Protein A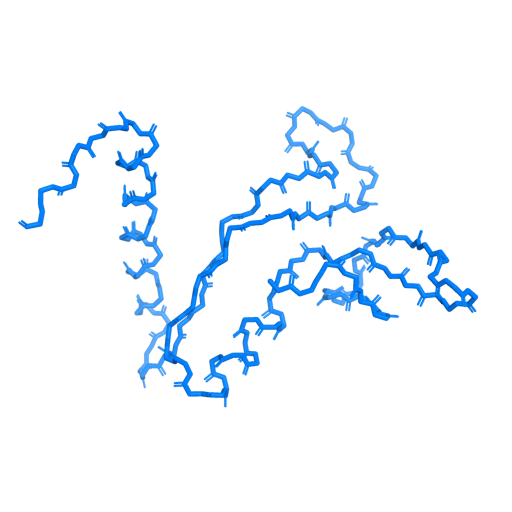F-A0A392S7W8-F1 (afdb_monomer_lite)

Radius of gyration: 16.37 Å; chains: 1; bounding box: 34×35×44 Å

pLDDT: mean 89.29, std 9.95, range [46.72, 97.56]

Structure (mmCIF, N/CA/C/O backbone):
data_AF-A0A392S7W8-F1
#
_entry.id   AF-A0A392S7W8-F1
#
loop_
_atom_site.group_PDB
_atom_site.id
_atom_site.type_symbol
_atom_site.label_atom_id
_atom_site.label_alt_id
_atom_site.label_comp_id
_atom_site.label_asym_id
_atom_site.label_entity_id
_atom_site.label_seq_id
_atom_site.pdbx_PDB_ins_code
_atom_site.Cartn_x
_atom_site.Cartn_y
_atom_site.Cartn_z
_atom_site.occupancy
_atom_site.B_iso_or_equiv
_atom_site.auth_seq_id
_atom_site.auth_comp_id
_atom_site.auth_asym_id
_atom_site.auth_atom_id
_atom_site.pdbx_PDB_model_num
ATOM 1 N N . THR A 1 1 ? -2.863 -4.227 -2.832 1.00 94.12 1 THR A N 1
ATOM 2 C CA . THR A 1 1 ? -2.243 -5.205 -1.903 1.00 94.12 1 THR A CA 1
ATOM 3 C C . THR A 1 1 ? -3.203 -5.527 -0.757 1.00 94.12 1 THR A C 1
ATOM 5 O O . THR A 1 1 ? -4.237 -4.863 -0.665 1.00 94.12 1 THR A O 1
ATOM 8 N N . PRO A 1 2 ? -2.955 -6.552 0.087 1.00 94.62 2 PRO A N 1
ATOM 9 C CA . PRO A 1 2 ? -3.828 -6.871 1.220 1.00 94.62 2 PRO A CA 1
ATOM 10 C C . PRO A 1 2 ? -3.945 -5.708 2.213 1.00 94.62 2 PRO A C 1
ATOM 12 O O . PRO A 1 2 ? -2.947 -5.092 2.580 1.00 94.62 2 PRO A O 1
ATOM 15 N N . LYS A 1 3 ? -5.171 -5.430 2.671 1.00 95.19 3 LYS A N 1
ATOM 16 C CA . LYS A 1 3 ? -5.464 -4.382 3.668 1.00 95.19 3 LYS A CA 1
ATOM 17 C C . LYS A 1 3 ? -5.618 -4.919 5.085 1.00 95.19 3 LYS A C 1
ATOM 19 O O . LYS A 1 3 ? -5.627 -4.136 6.024 1.00 95.19 3 LYS A O 1
ATOM 24 N N . LEU A 1 4 ? -5.696 -6.240 5.227 1.00 94.44 4 LEU A N 1
ATOM 25 C CA . LEU A 1 4 ? -5.675 -6.956 6.496 1.00 94.44 4 LEU A CA 1
ATOM 26 C C . LEU A 1 4 ? -4.309 -7.609 6.675 1.00 94.44 4 LEU A C 1
ATOM 28 O O . LEU A 1 4 ? -3.882 -8.394 5.830 1.00 94.44 4 LEU A O 1
ATOM 32 N N . ILE A 1 5 ? -3.639 -7.284 7.774 1.00 93.25 5 ILE A N 1
ATOM 33 C CA . ILE A 1 5 ? -2.297 -7.767 8.101 1.00 93.25 5 ILE A CA 1
ATOM 34 C C . ILE A 1 5 ? -2.229 -8.231 9.558 1.00 93.25 5 ILE A C 1
ATOM 36 O O . ILE A 1 5 ? -2.997 -7.785 10.405 1.00 93.25 5 ILE A O 1
ATOM 40 N N . ALA A 1 6 ? -1.314 -9.150 9.868 1.00 89.06 6 ALA A N 1
ATOM 41 C CA . ALA A 1 6 ? -1.183 -9.709 11.218 1.00 89.06 6 ALA A CA 1
ATOM 42 C C . ALA A 1 6 ? -0.499 -8.756 12.224 1.00 89.06 6 ALA A C 1
ATOM 44 O O . ALA A 1 6 ? -0.572 -8.977 13.430 1.00 89.06 6 ALA A O 1
ATOM 45 N N . GLY A 1 7 ? 0.172 -7.706 11.743 1.00 82.25 7 GLY A N 1
ATOM 46 C CA . GLY A 1 7 ? 0.937 -6.754 12.555 1.00 82.25 7 GLY A CA 1
ATOM 47 C C . GLY A 1 7 ? 0.857 -5.330 12.006 1.00 82.25 7 GLY A C 1
ATOM 48 O O . GLY A 1 7 ? 0.011 -5.046 11.169 1.00 82.25 7 GLY A O 1
ATOM 49 N N . SER A 1 8 ? 1.728 -4.431 12.469 1.00 76.31 8 SER A N 1
ATOM 50 C CA . SER A 1 8 ? 1.818 -3.070 11.913 1.00 76.31 8 SER A CA 1
ATOM 51 C C . SER A 1 8 ? 2.620 -3.059 10.612 1.00 76.31 8 SER A C 1
ATOM 53 O O . SER A 1 8 ? 3.656 -3.721 10.537 1.00 76.31 8 SER A O 1
ATOM 55 N N . SER A 1 9 ? 2.171 -2.299 9.608 1.00 72.38 9 SER A N 1
ATOM 56 C CA . SER A 1 9 ? 2.924 -2.069 8.365 1.00 72.38 9 SER A CA 1
ATOM 57 C C . SER A 1 9 ? 4.062 -1.065 8.552 1.00 72.38 9 SER A C 1
ATOM 59 O O 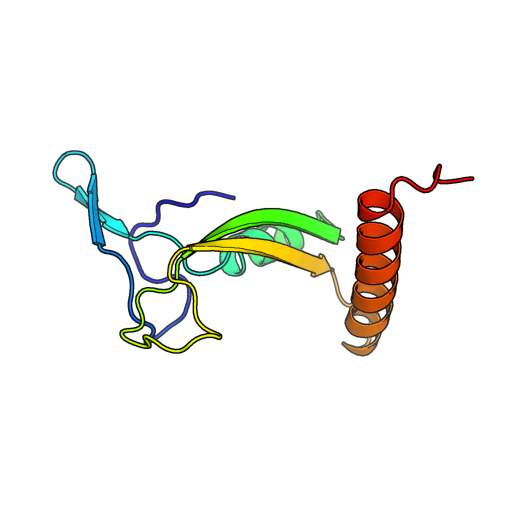. SER A 1 9 ? 5.093 -1.194 7.900 1.00 72.38 9 SER A O 1
ATOM 61 N N . GLU A 1 10 ? 3.895 -0.088 9.450 1.00 67.38 10 GLU A N 1
ATOM 62 C CA . GLU A 1 10 ? 4.902 0.924 9.779 1.00 67.38 10 GLU A CA 1
ATOM 63 C C . GLU A 1 10 ? 5.240 0.805 11.276 1.00 67.38 10 GLU A C 1
ATOM 65 O O . GLU A 1 10 ? 4.358 0.777 12.142 1.00 67.38 10 GLU A O 1
ATOM 70 N N . GLY A 1 11 ? 6.522 0.630 11.607 1.00 65.88 11 GLY A N 1
ATOM 71 C CA . GLY A 1 11 ? 6.961 0.412 12.988 1.00 65.88 11 GLY A CA 1
ATOM 72 C C . GLY A 1 11 ? 6.575 1.578 13.904 1.00 65.88 11 GLY A C 1
ATOM 73 O O . GLY A 1 11 ? 6.851 2.729 13.593 1.00 65.88 11 GLY A O 1
ATOM 74 N N . GLY A 1 12 ? 5.945 1.281 15.046 1.00 66.75 12 GLY A N 1
ATOM 75 C CA . GLY A 1 12 ? 5.610 2.278 16.073 1.00 66.75 12 GLY A CA 1
ATOM 76 C C . GLY A 1 12 ? 4.337 3.098 15.831 1.00 66.75 12 GLY A C 1
ATOM 77 O O . GLY A 1 12 ? 3.965 3.884 16.699 1.00 66.75 12 GLY A O 1
ATOM 78 N N . ALA A 1 13 ? 3.641 2.906 14.708 1.00 72.50 13 ALA A N 1
ATOM 79 C CA . ALA A 1 13 ? 2.431 3.657 14.392 1.00 72.50 13 ALA A CA 1
ATOM 80 C C . ALA A 1 13 ? 1.153 3.004 14.964 1.00 72.50 13 ALA A C 1
ATOM 82 O O . ALA A 1 13 ? 1.053 1.781 15.097 1.00 72.50 13 ALA A O 1
ATOM 83 N N . ALA A 1 14 ? 0.152 3.825 15.296 1.00 85.44 14 ALA A N 1
ATOM 84 C CA . ALA A 1 14 ? -1.146 3.355 15.779 1.00 85.44 14 ALA A CA 1
ATOM 85 C C . ALA A 1 14 ? -1.919 2.627 14.665 1.00 85.44 14 ALA A C 1
ATOM 87 O O . ALA A 1 14 ? -2.048 3.143 13.554 1.00 85.44 14 ALA A O 1
ATOM 88 N N . VAL A 1 15 ? -2.478 1.450 14.965 1.00 91.25 15 VAL A N 1
ATOM 89 C CA . VAL A 1 15 ? -3.213 0.608 14.004 1.00 91.25 15 VAL A CA 1
ATOM 90 C C . VAL A 1 15 ? -4.647 0.349 14.454 1.00 91.25 15 VAL A C 1
ATOM 92 O O . VAL A 1 15 ? -4.903 0.136 15.641 1.00 91.25 15 VAL A O 1
ATOM 95 N N . PHE A 1 16 ? -5.578 0.287 13.499 1.00 93.69 16 PHE A N 1
ATOM 96 C CA . PHE A 1 16 ? -6.912 -0.251 13.758 1.00 93.69 16 PHE A CA 1
ATOM 97 C C . PHE A 1 16 ? -6.811 -1.765 13.901 1.00 93.69 16 PHE A C 1
ATOM 99 O O . PHE A 1 16 ? -6.382 -2.442 12.968 1.00 93.69 16 PHE A O 1
ATOM 106 N N . ARG A 1 17 ? -7.194 -2.285 15.068 1.00 93.31 17 ARG A N 1
ATOM 107 C CA . ARG A 1 17 ? -7.197 -3.720 15.371 1.00 93.31 17 ARG A CA 1
ATOM 108 C C . ARG A 1 17 ? -8.599 -4.284 15.215 1.00 93.31 17 ARG A C 1
ATOM 110 O O . ARG A 1 17 ? -9.572 -3.631 15.581 1.00 93.31 17 ARG A O 1
ATOM 117 N N . LEU A 1 18 ? -8.682 -5.512 14.728 1.00 94.12 18 LEU A N 1
ATOM 118 C CA . LEU A 1 18 ? -9.924 -6.252 14.585 1.00 94.12 18 LEU A CA 1
ATOM 119 C C . LEU A 1 18 ? -9.707 -7.737 14.885 1.00 94.12 18 LEU A C 1
ATOM 121 O O . LEU A 1 18 ? -8.595 -8.255 14.760 1.00 94.12 18 LEU A O 1
ATOM 125 N N . ASP A 1 19 ? -10.782 -8.412 15.283 1.00 94.81 19 ASP A N 1
ATOM 126 C CA . ASP A 1 19 ? -10.820 -9.868 15.368 1.00 94.81 19 ASP A CA 1
ATOM 127 C C . ASP A 1 19 ? -11.187 -10.443 13.995 1.00 94.81 19 ASP A C 1
ATOM 129 O O . ASP A 1 19 ? -12.247 -10.151 13.441 1.00 94.81 19 ASP A O 1
ATOM 133 N N . TYR A 1 20 ? -10.287 -11.244 13.435 1.00 94.19 20 TYR A N 1
ATOM 134 C CA . TYR A 1 20 ? -10.455 -11.942 12.174 1.00 94.19 20 TYR A CA 1
ATOM 135 C C . TYR A 1 20 ? -10.561 -13.448 12.431 1.00 94.19 20 TYR A C 1
ATOM 137 O O . TYR A 1 20 ? -9.572 -14.184 12.387 1.00 94.19 20 TYR A O 1
ATOM 145 N N . ASN A 1 21 ? -11.784 -13.913 12.699 1.00 94.38 21 ASN A N 1
ATOM 146 C CA . ASN A 1 21 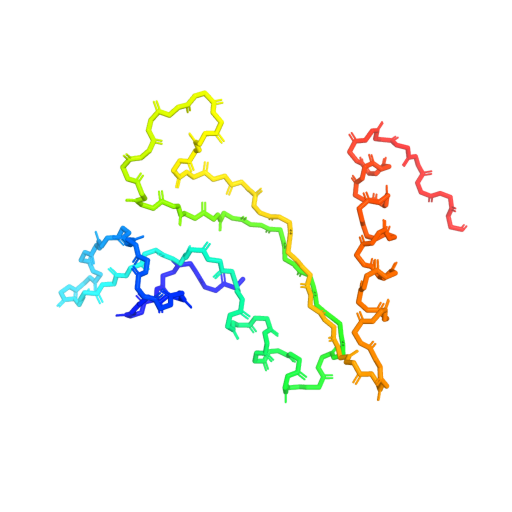? -12.113 -15.318 12.972 1.00 94.38 21 ASN A CA 1
ATOM 147 C C . ASN A 1 21 ? -11.327 -15.917 14.156 1.00 94.38 21 ASN A C 1
ATOM 149 O O . ASN A 1 21 ? -10.753 -17.004 14.051 1.00 94.38 21 ASN A O 1
ATOM 153 N N . GLY A 1 22 ? -11.276 -15.200 15.280 1.00 93.75 22 GLY A N 1
ATOM 154 C CA . GLY A 1 22 ? -10.538 -15.591 16.481 1.00 93.75 22 GLY A CA 1
ATOM 155 C C . GLY A 1 22 ? -9.036 -15.313 16.398 1.00 93.75 22 GLY A C 1
ATOM 156 O O . GLY A 1 22 ? -8.283 -15.760 17.265 1.00 93.75 22 GLY A O 1
ATOM 157 N N . LYS A 1 23 ? -8.573 -14.609 15.356 1.00 94.38 23 LYS A N 1
ATOM 158 C CA . LYS A 1 23 ? -7.172 -14.213 15.178 1.00 94.38 23 LYS A CA 1
ATOM 159 C C . LYS A 1 23 ? -7.061 -12.691 15.143 1.00 94.38 23 LYS A C 1
ATOM 161 O O . LYS A 1 23 ? -7.791 -12.054 14.388 1.00 94.38 23 LYS A O 1
ATOM 166 N N . PRO A 1 24 ? -6.123 -12.090 15.889 1.00 93.38 24 PRO A N 1
ATOM 167 C CA . PRO A 1 24 ? -5.909 -10.655 15.815 1.00 93.38 24 PRO A CA 1
ATOM 168 C C . PRO A 1 24 ? -5.398 -10.264 14.424 1.00 93.38 24 PRO A C 1
ATOM 170 O O . PRO A 1 24 ? -4.460 -10.868 13.900 1.00 93.38 24 PRO A O 1
ATOM 173 N N . ALA A 1 25 ? -5.998 -9.228 13.852 1.00 94.44 25 ALA A N 1
ATOM 174 C CA . ALA A 1 25 ? -5.560 -8.593 12.620 1.00 94.44 25 ALA A CA 1
ATOM 175 C C . ALA A 1 25 ? -5.576 -7.070 12.775 1.00 94.44 25 ALA A C 1
ATOM 177 O O . ALA A 1 25 ? -6.166 -6.518 13.708 1.00 94.44 25 ALA A O 1
ATOM 178 N N . CYS A 1 26 ? -4.903 -6.393 11.853 1.00 94.69 26 CYS A N 1
ATOM 179 C CA . CYS A 1 26 ? -4.819 -4.946 11.778 1.00 94.69 26 CYS A CA 1
ATOM 180 C C . CYS A 1 26 ? -5.124 -4.471 10.355 1.00 94.69 26 CYS A C 1
ATOM 182 O O . CYS A 1 26 ? -4.826 -5.179 9.387 1.00 94.69 26 CYS A O 1
ATOM 184 N N . LEU A 1 27 ? -5.673 -3.263 10.225 1.00 94.94 27 LEU A N 1
ATOM 185 C CA . LEU A 1 27 ? -5.736 -2.580 8.933 1.00 94.94 27 LEU A CA 1
ATOM 186 C C . LEU A 1 27 ? -4.363 -1.998 8.571 1.00 94.94 27 LEU A C 1
ATOM 188 O O . LEU A 1 27 ? -3.698 -1.392 9.413 1.00 94.94 27 LEU A O 1
ATOM 192 N N . ALA A 1 28 ? -3.944 -2.187 7.320 1.00 93.88 28 ALA A N 1
ATOM 193 C CA . ALA A 1 28 ? -2.661 -1.705 6.813 1.00 93.88 28 ALA A CA 1
ATOM 194 C C . ALA A 1 28 ? -2.645 -0.173 6.663 1.00 93.88 28 ALA A C 1
ATOM 196 O O . ALA A 1 28 ? -3.551 0.412 6.071 1.00 93.88 28 ALA A O 1
ATOM 197 N N . GLN A 1 29 ? -1.584 0.472 7.151 1.00 92.50 29 GLN A N 1
ATOM 198 C CA . GLN A 1 29 ? -1.435 1.936 7.109 1.00 92.50 29 GLN A CA 1
ATOM 199 C C . GLN A 1 29 ? -0.864 2.453 5.795 1.00 92.50 29 GLN A C 1
ATOM 201 O O . GLN A 1 29 ? -0.931 3.644 5.514 1.00 92.50 29 GLN A O 1
ATOM 206 N N . SER A 1 30 ? -0.265 1.568 5.011 1.00 91.62 30 SER A N 1
ATOM 207 C CA . SER A 1 30 ? 0.200 1.826 3.6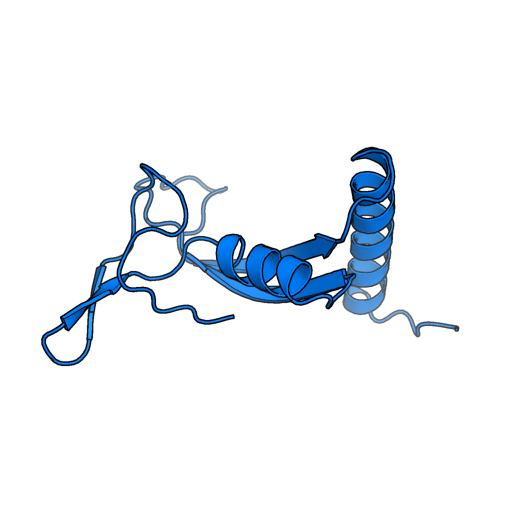57 1.00 91.62 30 SER A CA 1
ATOM 208 C C . SER A 1 30 ? 0.473 0.485 2.971 1.00 91.62 30 SER A C 1
ATOM 210 O O . SER A 1 30 ? 0.654 -0.541 3.641 1.00 91.62 30 SER A O 1
ATOM 212 N N . PRO A 1 31 ? 0.507 0.450 1.631 1.00 94.31 31 PRO A N 1
ATOM 213 C CA . PRO A 1 31 ? 0.877 -0.751 0.891 1.00 94.31 31 PRO A CA 1
ATOM 214 C C . PRO A 1 31 ? 2.400 -0.988 0.835 1.00 94.31 31 PRO A C 1
ATOM 216 O O . PRO A 1 31 ? 2.839 -1.894 0.125 1.00 94.31 31 PRO A O 1
ATOM 219 N N . GLN A 1 32 ? 3.209 -0.204 1.565 1.00 92.62 32 GLN A N 1
ATOM 220 C CA . GLN A 1 32 ? 4.659 -0.082 1.372 1.00 92.62 32 GLN A CA 1
ATOM 221 C C . GLN A 1 32 ? 5.395 -1.424 1.320 1.00 92.62 32 GLN A C 1
ATOM 223 O O . GLN A 1 32 ? 6.059 -1.724 0.330 1.00 92.62 32 GLN A O 1
ATOM 228 N N . LEU A 1 33 ? 5.226 -2.264 2.346 1.00 92.69 33 LEU A N 1
ATOM 229 C CA . LEU A 1 33 ? 5.929 -3.546 2.433 1.00 92.69 33 LEU A CA 1
ATOM 230 C C . LEU A 1 33 ? 5.620 -4.456 1.234 1.00 92.69 33 LEU A C 1
ATOM 232 O O . LEU A 1 33 ? 6.521 -5.047 0.648 1.00 92.69 33 LEU A O 1
ATOM 236 N N . HIS A 1 34 ? 4.352 -4.546 0.834 1.00 94.94 34 HIS A N 1
ATOM 237 C CA . HIS A 1 34 ? 3.944 -5.408 -0.273 1.00 94.94 34 HIS A CA 1
ATOM 238 C C . HIS A 1 34 ? 4.419 -4.876 -1.633 1.00 94.94 34 HIS A C 1
ATOM 240 O O . HIS A 1 34 ? 4.780 -5.670 -2.504 1.00 94.94 34 HIS A O 1
ATOM 246 N N . LYS A 1 35 ? 4.456 -3.550 -1.824 1.00 95.19 35 LYS A N 1
ATOM 247 C CA . LYS A 1 35 ? 5.051 -2.950 -3.028 1.00 95.19 35 LYS A CA 1
ATOM 248 C C . LYS A 1 35 ? 6.544 -3.260 -3.109 1.00 95.19 35 LYS A C 1
ATOM 250 O O . LYS A 1 35 ? 7.002 -3.729 -4.144 1.00 95.19 35 LYS A O 1
ATOM 255 N N . GLN A 1 36 ? 7.280 -3.091 -2.010 1.00 94.88 36 GLN A N 1
ATOM 256 C CA . GLN A 1 36 ? 8.709 -3.412 -1.954 1.00 94.88 36 GLN A CA 1
ATOM 257 C C . GLN A 1 36 ? 8.975 -4.895 -2.220 1.00 94.88 36 GLN A C 1
ATOM 259 O O . GLN A 1 36 ? 9.847 -5.224 -3.017 1.00 94.88 36 GLN A O 1
ATOM 264 N N . MET A 1 37 ? 8.164 -5.793 -1.651 1.00 95.94 37 MET A N 1
ATOM 265 C CA . MET A 1 37 ? 8.217 -7.223 -1.977 1.00 95.94 37 MET A CA 1
ATOM 266 C C . MET A 1 37 ? 7.970 -7.495 -3.467 1.00 95.94 37 MET A C 1
ATOM 268 O O . MET A 1 37 ? 8.585 -8.398 -4.023 1.00 95.94 37 MET A O 1
ATOM 272 N N . SER A 1 38 ? 7.098 -6.719 -4.118 1.00 97.00 38 SER A N 1
ATOM 273 C CA . SER A 1 38 ? 6.839 -6.843 -5.559 1.00 97.00 38 SER A CA 1
ATOM 274 C C . SER A 1 38 ? 8.046 -6.393 -6.387 1.00 97.00 38 SER A C 1
ATOM 276 O O . SER A 1 38 ? 8.405 -7.059 -7.353 1.00 97.00 38 SER A O 1
ATOM 278 N N . ILE A 1 39 ? 8.726 -5.313 -5.984 1.00 96.88 39 ILE A N 1
ATOM 279 C CA . ILE A 1 39 ? 9.990 -4.896 -6.610 1.00 96.88 39 ILE A CA 1
ATOM 280 C C . ILE A 1 39 ? 11.069 -5.969 -6.435 1.00 96.88 39 ILE A C 1
ATOM 282 O O . ILE A 1 39 ? 11.729 -6.316 -7.407 1.00 96.88 39 ILE A O 1
ATOM 286 N N . CYS A 1 40 ? 11.195 -6.560 -5.241 1.00 96.50 40 CYS A N 1
ATOM 287 C CA . CYS A 1 40 ? 12.103 -7.687 -4.996 1.00 96.50 40 CYS A CA 1
ATOM 288 C C . CYS A 1 40 ? 11.741 -8.962 -5.776 1.00 96.50 40 CYS A C 1
ATOM 290 O O . CYS A 1 40 ? 12.563 -9.869 -5.856 1.00 96.50 40 CYS A O 1
ATOM 292 N N . ALA A 1 41 ? 10.524 -9.051 -6.313 1.00 97.56 41 ALA A N 1
ATOM 293 C CA . ALA A 1 41 ? 10.066 -10.135 -7.177 1.00 97.56 41 ALA A CA 1
ATOM 294 C C . ALA A 1 41 ? 10.207 -9.790 -8.675 1.00 97.56 41 ALA A C 1
ATOM 296 O O . ALA A 1 41 ? 9.499 -10.363 -9.501 1.00 97.56 41 ALA A O 1
ATOM 297 N N . ASP A 1 42 ? 11.085 -8.841 -9.015 1.00 96.75 42 ASP A N 1
ATOM 298 C CA . ASP A 1 42 ? 11.436 -8.422 -10.378 1.00 96.75 42 ASP A CA 1
ATOM 299 C C . ASP A 1 42 ? 10.304 -7.741 -11.172 1.00 96.75 42 ASP A C 1
ATOM 301 O O . ASP A 1 42 ? 10.330 -7.689 -12.402 1.00 96.75 42 ASP A O 1
ATOM 305 N N . PHE A 1 43 ? 9.312 -7.145 -10.496 1.00 95.88 43 PHE A N 1
ATOM 306 C CA . PHE A 1 43 ? 8.233 -6.409 -11.181 1.00 95.88 43 PHE A CA 1
ATOM 307 C C . PHE A 1 43 ? 8.718 -5.083 -11.800 1.00 95.88 43 PHE A C 1
ATOM 309 O O . PHE A 1 43 ? 8.029 -4.505 -12.641 1.00 95.88 43 PHE A O 1
ATOM 316 N N . GLY A 1 44 ? 9.888 -4.576 -11.393 1.00 95.69 44 GLY A N 1
ATOM 317 C CA . GLY A 1 44 ? 10.537 -3.372 -11.926 1.00 95.69 44 GLY A CA 1
ATOM 318 C C . GLY A 1 44 ? 9.861 -2.047 -11.544 1.00 95.69 44 GLY A C 1
ATOM 319 O O . GLY A 1 44 ? 10.522 -1.140 -11.045 1.00 95.69 44 GLY A O 1
ATOM 320 N N . ARG A 1 45 ? 8.548 -1.900 -11.761 1.00 94.62 45 ARG A N 1
ATOM 321 C CA . ARG A 1 45 ? 7.740 -0.727 -11.377 1.00 94.62 45 ARG A CA 1
ATOM 322 C C . ARG A 1 45 ? 6.329 -1.157 -10.999 1.00 94.62 45 ARG A C 1
ATOM 324 O O . ARG A 1 45 ? 5.688 -1.876 -11.760 1.00 94.62 45 ARG A O 1
ATOM 331 N N . VAL A 1 46 ? 5.823 -0.671 -9.870 1.00 95.56 46 VAL A N 1
ATOM 332 C CA . VAL A 1 46 ? 4.460 -0.954 -9.403 1.00 95.56 46 VAL A CA 1
ATOM 333 C C . VAL A 1 46 ? 3.789 0.314 -8.889 1.00 95.56 46 VAL A C 1
ATOM 335 O O . VAL A 1 46 ? 4.437 1.187 -8.318 1.00 95.56 46 VAL A O 1
ATOM 338 N N . PHE A 1 47 ? 2.475 0.405 -9.067 1.00 94.62 47 PHE A N 1
ATOM 339 C CA . PHE A 1 47 ? 1.652 1.425 -8.427 1.00 94.62 47 PHE A CA 1
ATOM 340 C C . PHE A 1 47 ? 0.406 0.783 -7.817 1.00 94.62 47 PHE A C 1
ATOM 342 O O . PHE A 1 47 ? -0.019 -0.299 -8.227 1.00 94.62 47 PHE A O 1
ATOM 349 N N . GLU A 1 48 ? -0.178 1.444 -6.826 1.00 94.81 48 GLU A N 1
ATOM 350 C CA . GLU A 1 48 ? -1.421 1.036 -6.192 1.00 94.81 48 GLU A CA 1
ATOM 351 C C . GLU A 1 48 ? -2.322 2.247 -5.959 1.00 94.81 48 GLU A C 1
ATOM 353 O O . GLU A 1 48 ? -1.885 3.276 -5.449 1.00 94.81 48 GLU A O 1
ATOM 358 N N . ILE A 1 49 ? -3.601 2.079 -6.297 1.00 94.25 49 ILE A N 1
ATOM 359 C CA . ILE A 1 49 ? -4.690 2.961 -5.879 1.00 94.25 49 ILE A CA 1
ATOM 360 C C . ILE A 1 49 ? -5.571 2.148 -4.942 1.00 94.25 49 ILE A C 1
ATOM 362 O O . ILE A 1 49 ? -6.091 1.100 -5.333 1.00 94.25 49 ILE A O 1
ATOM 366 N N . GLY A 1 50 ? -5.731 2.587 -3.699 1.00 95.06 50 GLY A N 1
ATOM 367 C CA . GLY A 1 50 ? -6.554 1.843 -2.753 1.00 95.06 50 GLY A CA 1
ATOM 368 C C . GLY A 1 50 ? -6.672 2.489 -1.381 1.00 95.06 50 GLY A C 1
ATOM 369 O O . GLY A 1 50 ? -6.032 3.504 -1.114 1.00 95.06 50 GLY A O 1
ATOM 370 N N . PRO A 1 51 ? -7.480 1.898 -0.487 1.00 96.06 51 PRO A N 1
ATOM 371 C CA . PRO A 1 51 ? -7.704 2.458 0.835 1.00 96.06 51 PRO A CA 1
ATOM 372 C C . PRO A 1 51 ? -6.439 2.386 1.696 1.00 96.06 51 PRO A C 1
ATOM 374 O O . PRO A 1 51 ? -5.662 1.420 1.630 1.00 96.06 51 PRO A O 1
ATOM 377 N N . VAL A 1 52 ? -6.271 3.428 2.503 1.00 95.12 52 VAL A N 1
ATOM 378 C CA . VAL A 1 52 ? -5.203 3.637 3.476 1.00 95.12 52 VAL A CA 1
ATOM 379 C C . VAL A 1 52 ? -5.831 4.053 4.802 1.00 95.12 52 VAL A C 1
ATOM 381 O O . VAL A 1 52 ? -6.731 4.891 4.820 1.00 95.12 52 VAL A O 1
ATOM 384 N N . PHE A 1 53 ? -5.340 3.484 5.907 1.00 94.50 53 PHE A N 1
ATOM 385 C CA . PHE A 1 53 ? -5.923 3.679 7.232 1.00 94.50 53 PHE A CA 1
ATOM 386 C C . PHE A 1 53 ? -4.918 4.277 8.223 1.00 94.50 53 PHE A C 1
ATOM 388 O O . PHE A 1 53 ? -3.850 3.715 8.457 1.00 94.50 53 PHE A O 1
ATOM 395 N N . ARG A 1 54 ? -5.266 5.392 8.867 1.00 92.50 54 ARG A N 1
ATOM 396 C CA . ARG A 1 54 ? -4.451 6.035 9.911 1.00 92.50 54 ARG A CA 1
ATOM 397 C C . ARG A 1 54 ? -5.231 6.025 11.221 1.00 92.50 54 ARG A C 1
ATOM 399 O O . ARG A 1 54 ? -6.251 6.690 11.336 1.00 92.50 54 ARG A O 1
ATOM 406 N N . ALA A 1 55 ? -4.759 5.267 12.212 1.00 91.00 55 ALA A N 1
ATOM 407 C CA . ALA A 1 55 ? -5.431 5.155 13.514 1.00 91.00 55 ALA A CA 1
ATOM 408 C C . ALA A 1 55 ? -4.926 6.174 14.552 1.00 91.00 55 ALA A C 1
ATOM 410 O O . ALA A 1 55 ? -5.115 6.000 15.755 1.00 91.00 55 ALA A O 1
ATOM 411 N N . GLU A 1 56 ? -4.238 7.219 14.098 1.00 86.50 56 GLU A N 1
ATOM 412 C CA . GLU A 1 56 ? -3.777 8.306 14.953 1.00 86.50 56 GLU A CA 1
ATOM 413 C C . GLU A 1 56 ? -4.973 9.100 15.486 1.00 86.50 56 GLU A C 1
ATOM 415 O O . GLU A 1 56 ? -5.895 9.435 14.744 1.00 86.50 56 GLU A O 1
ATOM 420 N N . ASN A 1 57 ? -4.947 9.450 16.773 1.00 83.00 57 ASN A N 1
ATOM 421 C CA . ASN A 1 57 ? -5.982 10.286 17.380 1.00 83.00 57 ASN A CA 1
ATOM 422 C C . ASN A 1 57 ? -5.735 11.775 17.066 1.00 83.00 57 ASN A C 1
ATOM 424 O O . ASN A 1 57 ? -5.475 12.580 17.959 1.00 83.00 57 ASN A O 1
ATOM 428 N N . SER A 1 58 ? -5.749 12.118 15.777 1.00 83.19 58 SER A N 1
ATOM 429 C CA . SER A 1 58 ? -5.512 13.467 15.260 1.00 83.19 58 SER A CA 1
ATOM 430 C C . SER A 1 58 ? -6.756 13.956 14.522 1.00 83.19 58 SER A C 1
ATOM 432 O O . SER A 1 58 ? -6.980 13.636 13.360 1.00 83.19 58 SER A O 1
ATOM 434 N N . LEU A 1 59 ? -7.596 14.728 15.215 1.00 79.62 59 LEU A N 1
ATOM 435 C CA . LEU A 1 59 ? -8.887 15.212 14.709 1.00 79.62 59 LEU A CA 1
ATOM 436 C C . LEU A 1 59 ? -8.783 16.670 14.249 1.00 79.62 59 LEU A C 1
ATOM 438 O O . LEU A 1 59 ? -9.405 17.568 14.814 1.00 79.62 59 LEU A O 1
ATOM 442 N N . THR A 1 60 ? -7.957 16.922 13.234 1.00 90.12 60 THR A N 1
ATOM 443 C CA . THR A 1 60 ? -7.880 18.246 12.596 1.00 90.12 60 THR A CA 1
ATOM 444 C C . THR A 1 60 ? -8.527 18.214 11.214 1.00 90.12 60 THR A C 1
ATOM 446 O O . THR A 1 60 ? -8.723 17.153 10.632 1.00 90.12 60 THR A O 1
ATOM 449 N N . HIS A 1 61 ? -8.792 19.387 10.634 1.00 90.38 61 HIS A N 1
ATOM 450 C CA . HIS A 1 61 ? -9.344 19.521 9.278 1.00 90.38 61 HIS A CA 1
ATOM 451 C C . HIS A 1 61 ? -8.467 18.923 8.156 1.00 90.38 61 HIS A C 1
ATOM 453 O O . HIS A 1 61 ? -8.879 18.943 7.001 1.00 90.38 61 HIS A O 1
ATOM 459 N N . ARG A 1 62 ? -7.250 18.450 8.464 1.00 91.12 62 ARG A N 1
ATOM 460 C CA . ARG A 1 62 ? -6.296 17.887 7.491 1.00 91.12 62 ARG A CA 1
ATOM 461 C C . ARG A 1 62 ? -6.070 16.384 7.639 1.00 91.12 62 ARG A C 1
ATOM 463 O O . ARG A 1 62 ? -5.314 15.831 6.850 1.00 91.12 62 ARG A O 1
ATOM 470 N N . HIS A 1 63 ? -6.662 15.737 8.639 1.00 92.25 63 HIS A N 1
ATOM 471 C CA . HIS A 1 63 ? -6.393 14.331 8.930 1.00 92.25 63 HIS A CA 1
ATOM 472 C C . HIS A 1 63 ? -7.658 13.500 8.751 1.00 92.25 63 HIS A C 1
ATOM 474 O O . HIS A 1 63 ? -8.704 13.800 9.323 1.00 92.25 63 HIS A O 1
ATOM 480 N N . LEU A 1 64 ? -7.533 12.445 7.953 1.00 92.06 64 LEU A N 1
ATOM 481 C CA . LEU A 1 64 ? -8.569 11.448 7.737 1.00 92.06 64 LEU A CA 1
ATOM 482 C C . LEU A 1 64 ? -8.073 10.105 8.267 1.00 92.06 64 LEU A C 1
ATOM 484 O O . LEU A 1 64 ? -6.920 9.732 8.046 1.00 92.06 64 LEU A O 1
ATOM 488 N N . CYS A 1 65 ? -8.959 9.369 8.935 1.00 92.94 65 CYS A N 1
ATOM 489 C CA . CYS A 1 65 ? -8.668 8.014 9.402 1.00 92.94 65 CYS A CA 1
ATOM 490 C C . CYS A 1 65 ? -8.679 6.983 8.265 1.00 92.94 65 CYS A C 1
ATOM 492 O O . CYS A 1 65 ? -8.042 5.939 8.379 1.00 92.94 65 CYS A O 1
ATOM 494 N N . GLU A 1 66 ? -9.392 7.281 7.179 1.00 94.81 66 GLU A N 1
ATOM 495 C CA . GLU A 1 66 ? -9.457 6.485 5.957 1.00 94.81 66 GLU A CA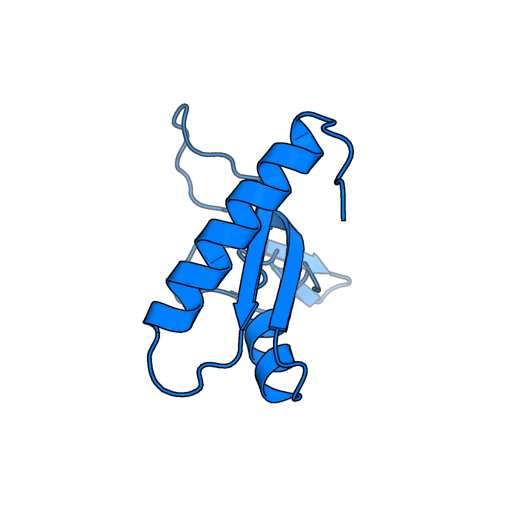 1
ATOM 496 C C . GLU A 1 66 ? -9.437 7.422 4.749 1.00 94.81 66 GLU A C 1
ATOM 498 O O . GLU A 1 66 ? -10.152 8.425 4.717 1.00 94.81 66 GLU A O 1
ATOM 503 N N . PHE A 1 67 ? -8.610 7.101 3.759 1.00 94.50 67 PHE A N 1
ATOM 504 C CA . PHE A 1 67 ? -8.545 7.825 2.495 1.00 94.50 67 PHE A CA 1
ATOM 505 C C . PHE A 1 67 ? -8.043 6.913 1.373 1.00 94.50 67 PHE A C 1
ATOM 507 O O . PHE A 1 67 ? -7.528 5.823 1.618 1.00 94.50 67 PHE A O 1
ATOM 514 N N . THR A 1 68 ? -8.194 7.362 0.126 1.00 94.56 68 THR A N 1
ATOM 515 C CA . THR A 1 68 ? -7.609 6.671 -1.030 1.00 94.56 68 THR A CA 1
ATOM 516 C C . THR A 1 68 ? -6.167 7.129 -1.206 1.00 94.56 68 THR A C 1
ATOM 518 O O . THR A 1 68 ? -5.918 8.306 -1.460 1.00 94.56 68 THR A O 1
ATOM 521 N N . GLY A 1 69 ? -5.226 6.205 -1.040 1.00 93.50 69 GLY A N 1
ATOM 522 C CA . GLY A 1 69 ? -3.812 6.419 -1.316 1.00 93.50 69 GLY A CA 1
ATOM 523 C C . GLY A 1 69 ? -3.494 6.168 -2.785 1.00 93.50 69 GLY A C 1
ATOM 524 O O . GLY A 1 69 ? -4.024 5.232 -3.391 1.00 93.50 69 GLY A O 1
ATOM 525 N N . LEU A 1 70 ? -2.621 7.012 -3.327 1.00 93.12 70 LEU A N 1
ATOM 526 C CA . LEU A 1 70 ? -1.953 6.811 -4.602 1.00 93.12 70 LEU A CA 1
ATOM 527 C C . LEU A 1 70 ? -0.474 6.561 -4.302 1.00 93.12 70 LEU A C 1
ATOM 529 O O . LEU A 1 70 ? 0.242 7.458 -3.863 1.00 93.12 70 LEU A O 1
ATOM 533 N N . ASP A 1 71 ? -0.043 5.327 -4.507 1.00 94.19 71 ASP A N 1
ATOM 534 C CA . ASP A 1 71 ? 1.250 4.826 -4.068 1.00 94.19 71 ASP A CA 1
ATOM 535 C C . ASP A 1 71 ? 2.036 4.282 -5.258 1.00 94.19 71 ASP A C 1
ATOM 537 O O . ASP A 1 71 ? 1.497 3.540 -6.073 1.00 94.19 71 ASP A O 1
ATOM 541 N N . VAL A 1 72 ? 3.330 4.579 -5.330 1.00 94.31 72 VAL A N 1
ATOM 542 C CA . VAL A 1 72 ? 4.231 4.079 -6.378 1.00 94.31 72 VAL A CA 1
ATOM 543 C C . VAL A 1 72 ? 5.493 3.497 -5.750 1.00 94.31 72 VAL A C 1
ATOM 545 O O . VAL A 1 72 ? 5.847 3.845 -4.626 1.00 94.31 72 VAL A O 1
ATOM 548 N N . GLU A 1 73 ? 6.110 2.534 -6.426 1.00 95.38 73 GLU A N 1
ATOM 549 C CA . GLU A 1 73 ? 7.418 1.978 -6.091 1.00 95.38 73 GLU A CA 1
ATOM 550 C C . GLU A 1 73 ? 8.122 1.577 -7.395 1.00 95.38 73 GLU A C 1
ATOM 552 O O . GLU A 1 73 ? 7.489 1.094 -8.339 1.00 95.38 73 GLU A O 1
ATOM 557 N N . MET A 1 74 ? 9.439 1.756 -7.464 1.00 95.94 74 MET A N 1
ATOM 558 C CA . MET A 1 74 ? 10.230 1.341 -8.618 1.00 95.94 74 MET A CA 1
ATOM 559 C C . MET A 1 74 ? 11.617 0.861 -8.215 1.00 95.94 74 MET A C 1
ATOM 561 O O . MET A 1 74 ? 12.192 1.318 -7.231 1.00 95.94 74 MET A O 1
ATOM 565 N N . GLU A 1 75 ? 12.164 -0.035 -9.027 1.00 95.50 75 GLU A N 1
ATOM 566 C CA . GLU A 1 75 ? 13.569 -0.408 -8.990 1.00 95.50 75 GLU A CA 1
ATOM 567 C C . GLU A 1 75 ? 14.452 0.824 -9.249 1.00 95.50 75 GLU A C 1
ATOM 569 O O . GLU A 1 75 ? 14.221 1.594 -10.186 1.00 95.50 75 GLU A O 1
ATOM 574 N N . ILE A 1 76 ? 15.481 0.992 -8.418 1.00 94.75 76 ILE A N 1
ATOM 575 C CA . ILE A 1 76 ? 16.484 2.052 -8.552 1.00 94.75 76 ILE A CA 1
ATOM 576 C C . ILE A 1 76 ? 17.723 1.452 -9.202 1.00 94.75 76 ILE A C 1
ATOM 578 O O . ILE A 1 76 ? 18.269 0.476 -8.690 1.00 94.75 76 ILE A O 1
ATOM 582 N N . LYS A 1 77 ? 18.209 2.062 -10.289 1.00 93.69 77 LYS A N 1
ATOM 583 C CA . LYS A 1 77 ? 19.430 1.588 -10.953 1.00 93.69 77 LYS A CA 1
ATOM 584 C C . LYS A 1 77 ? 20.688 2.204 -10.359 1.00 93.69 77 LYS A C 1
ATOM 586 O O . LYS A 1 77 ? 21.641 1.488 -10.076 1.00 93.69 77 LYS A O 1
ATOM 591 N N . ASN A 1 78 ? 20.702 3.525 -10.187 1.00 95.25 78 ASN A N 1
ATOM 592 C CA . ASN A 1 78 ? 21.891 4.258 -9.752 1.00 95.25 78 ASN A CA 1
ATOM 593 C C . ASN A 1 78 ? 21.602 5.214 -8.595 1.00 95.25 78 ASN A C 1
ATOM 595 O O . ASN A 1 78 ? 22.406 5.310 -7.671 1.00 95.25 78 ASN A O 1
ATOM 599 N N . HIS A 1 79 ? 20.491 5.956 -8.647 1.00 96.44 79 HIS A N 1
ATOM 600 C CA . HIS A 1 79 ? 20.201 6.985 -7.649 1.00 96.44 79 HIS A CA 1
ATOM 601 C C . HIS A 1 79 ? 18.702 7.192 -7.425 1.00 96.44 79 HIS A C 1
ATOM 603 O O . HIS A 1 79 ? 17.908 7.161 -8.360 1.00 96.44 79 HIS A O 1
ATOM 609 N N . TYR A 1 80 ? 18.307 7.535 -6.195 1.00 93.88 80 TYR A N 1
ATOM 610 C CA . TYR A 1 80 ? 16.901 7.761 -5.824 1.00 93.88 80 TYR A CA 1
ATOM 611 C C . TYR A 1 80 ? 16.224 8.928 -6.575 1.00 93.88 80 TYR A C 1
ATOM 613 O O . TYR A 1 80 ? 15.001 9.034 -6.581 1.00 93.88 80 TYR A O 1
ATOM 621 N N . PHE A 1 81 ? 16.995 9.785 -7.262 1.00 95.00 81 PHE A N 1
ATOM 622 C CA . PHE A 1 81 ? 16.442 10.844 -8.123 1.00 95.00 81 PHE A CA 1
ATOM 623 C C . PHE A 1 81 ? 15.634 10.271 -9.292 1.00 95.00 81 PHE A C 1
ATOM 625 O O . PHE A 1 81 ? 14.736 10.939 -9.800 1.00 95.00 81 PHE A O 1
ATOM 632 N N . GLU A 1 82 ? 15.921 9.030 -9.691 1.00 93.69 82 GLU A N 1
ATOM 633 C CA . GLU A 1 82 ? 15.130 8.294 -10.676 1.00 93.69 82 GLU A CA 1
ATOM 634 C C . GLU A 1 82 ? 13.670 8.147 -10.220 1.00 93.69 82 GLU A C 1
ATOM 636 O O . GLU A 1 82 ? 12.759 8.356 -11.022 1.00 93.69 82 GLU A O 1
ATOM 641 N N . VAL A 1 83 ? 13.454 7.889 -8.924 1.00 93.25 83 VAL A N 1
ATOM 642 C CA . VAL A 1 83 ? 12.118 7.773 -8.321 1.00 93.25 83 VAL A CA 1
ATOM 643 C C . VAL A 1 83 ? 11.407 9.119 -8.321 1.00 93.25 83 VAL A C 1
ATOM 645 O O . VAL A 1 83 ? 10.278 9.205 -8.780 1.00 93.25 83 VAL A O 1
ATOM 648 N N . HIS A 1 84 ? 12.085 10.204 -7.934 1.00 92.38 84 HIS A N 1
ATOM 649 C CA . HIS A 1 84 ? 11.483 11.544 -7.946 1.00 92.38 84 HIS A CA 1
ATOM 650 C C . HIS A 1 84 ? 10.949 11.963 -9.322 1.00 92.38 84 HIS A C 1
ATOM 652 O O . HIS A 1 84 ? 9.887 12.580 -9.420 1.00 92.38 84 HIS A O 1
ATOM 658 N N . LEU A 1 85 ? 11.675 11.631 -10.392 1.00 90.75 85 LEU A N 1
ATOM 659 C CA . LEU A 1 85 ? 11.230 11.914 -11.756 1.00 90.75 85 LEU A CA 1
ATOM 660 C C . LEU A 1 85 ? 10.043 11.039 -12.172 1.00 90.75 85 LEU A C 1
ATOM 662 O O . LEU A 1 85 ? 9.165 11.515 -12.894 1.00 90.75 85 LEU A O 1
ATOM 666 N N . ALA A 1 86 ? 10.019 9.772 -11.756 1.00 89.19 86 ALA A N 1
ATOM 667 C CA . ALA A 1 86 ? 8.903 8.871 -12.023 1.00 89.19 86 ALA A CA 1
ATOM 668 C C . ALA A 1 86 ? 7.639 9.298 -11.263 1.00 89.19 86 ALA A C 1
ATOM 670 O O . ALA A 1 86 ? 6.577 9.390 -11.878 1.00 89.19 86 ALA A O 1
ATOM 671 N N . ASP A 1 87 ? 7.774 9.647 -9.983 1.00 90.25 87 ASP A N 1
ATOM 672 C CA . ASP A 1 87 ? 6.692 10.147 -9.136 1.00 90.25 87 ASP A CA 1
ATOM 673 C C . ASP A 1 87 ? 6.050 11.388 -9.753 1.00 90.25 87 ASP A C 1
ATOM 675 O O . ASP A 1 87 ? 4.834 11.441 -9.909 1.00 90.25 87 ASP A O 1
ATOM 679 N N . LEU A 1 88 ? 6.854 12.373 -10.174 1.00 90.56 88 LEU A N 1
ATOM 680 C CA . LEU A 1 88 ? 6.331 13.602 -10.774 1.00 90.56 88 LEU A CA 1
ATOM 681 C C . LEU A 1 88 ? 5.503 13.317 -12.036 1.00 90.56 88 LEU A C 1
ATOM 683 O O . LEU A 1 88 ? 4.412 13.862 -12.194 1.00 90.56 88 LEU A O 1
ATOM 687 N N . LYS A 1 89 ? 6.000 12.447 -12.923 1.00 88.56 89 LYS A N 1
ATOM 688 C CA . LYS A 1 89 ? 5.277 12.057 -14.143 1.00 88.56 89 LYS A CA 1
ATOM 689 C C . LYS A 1 89 ? 3.983 11.321 -13.823 1.00 88.56 89 LYS A C 1
ATOM 691 O O . LYS A 1 89 ? 2.974 11.550 -14.479 1.00 88.56 89 LYS A O 1
ATOM 696 N N . PHE A 1 90 ? 4.022 10.450 -12.822 1.00 89.88 90 PHE A N 1
ATOM 697 C CA . PHE A 1 90 ? 2.856 9.703 -12.384 1.00 89.88 90 PHE A CA 1
ATOM 698 C C . PHE A 1 90 ? 1.769 10.622 -11.821 1.00 89.88 90 PHE A C 1
ATOM 700 O O . PHE A 1 90 ? 0.601 10.448 -12.154 1.00 89.88 90 PHE A O 1
ATOM 707 N N . TRP A 1 91 ? 2.147 11.641 -11.045 1.00 88.62 91 TRP A N 1
ATOM 708 C CA . TRP A 1 91 ? 1.205 12.645 -10.556 1.00 88.62 91 TRP A CA 1
ATOM 709 C C . TRP A 1 91 ? 0.577 13.449 -11.688 1.00 88.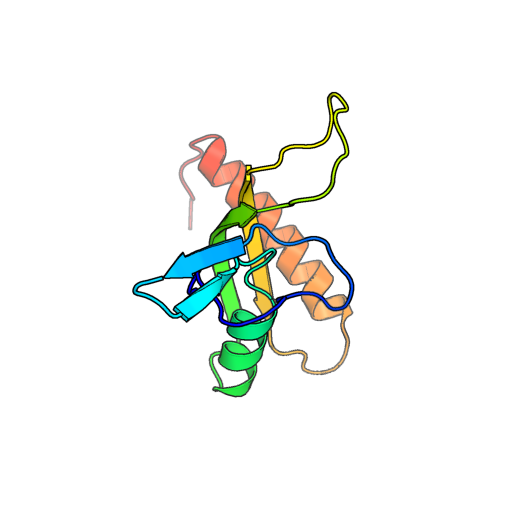62 91 TRP A C 1
ATOM 711 O O . TRP A 1 91 ? -0.642 13.569 -11.714 1.00 88.62 91 TRP A O 1
ATOM 721 N N . VAL A 1 92 ? 1.375 13.953 -12.637 1.00 89.12 92 VAL A N 1
ATOM 722 C CA . VAL A 1 92 ? 0.844 14.681 -13.805 1.00 89.12 92 VAL A CA 1
ATOM 723 C C . VAL A 1 92 ? -0.179 13.824 -14.552 1.00 89.12 92 VAL A C 1
ATOM 725 O O . VAL A 1 92 ? -1.306 14.259 -14.756 1.00 89.12 92 VAL A O 1
ATOM 728 N N . PHE A 1 93 ? 0.170 12.571 -14.842 1.00 86.62 93 PHE A N 1
ATOM 729 C CA . PHE A 1 93 ? -0.727 11.619 -15.493 1.00 86.62 93 PHE A CA 1
ATOM 730 C C . PHE A 1 93 ? -2.016 11.360 -14.693 1.00 86.62 93 PHE A C 1
ATOM 732 O O . PHE A 1 93 ? -3.110 11.333 -15.253 1.00 86.62 93 PHE A O 1
ATOM 739 N N . ALA A 1 94 ? -1.910 11.185 -13.373 1.00 87.44 94 ALA A N 1
ATOM 740 C CA . ALA A 1 94 ? -3.072 10.976 -12.512 1.00 87.44 94 ALA A CA 1
ATOM 741 C C . ALA A 1 94 ? -4.009 12.196 -12.499 1.00 87.44 94 ALA A C 1
ATOM 743 O O . ALA A 1 94 ? -5.229 12.025 -12.484 1.00 87.44 94 ALA A O 1
ATOM 744 N N . PHE A 1 95 ? -3.455 13.412 -12.535 1.00 87.62 95 PHE A N 1
ATOM 745 C CA . PHE A 1 95 ? -4.230 14.648 -12.655 1.00 87.62 95 PHE A CA 1
ATOM 746 C C . PHE A 1 95 ? -4.929 14.760 -14.012 1.00 87.62 95 PHE A C 1
ATOM 748 O O . PHE A 1 95 ? -6.125 15.030 -14.043 1.00 87.62 95 PHE A O 1
ATOM 755 N N . GLU A 1 96 ? -4.228 14.491 -15.115 1.00 88.12 96 GLU A N 1
ATOM 756 C CA . GLU A 1 96 ? -4.810 14.518 -16.466 1.00 88.12 96 GLU A CA 1
ATOM 757 C C . GLU A 1 96 ? -5.992 13.544 -16.594 1.00 88.12 96 GLU A C 1
ATOM 759 O O . GLU A 1 96 ? -7.055 13.917 -17.096 1.00 88.12 96 GLU A O 1
ATOM 764 N N . ILE A 1 97 ? -5.851 12.325 -16.053 1.00 83.56 97 ILE A N 1
ATOM 765 C CA . ILE A 1 97 ? -6.952 11.353 -15.973 1.00 83.56 97 ILE A CA 1
ATOM 766 C C . ILE A 1 97 ? -8.114 11.897 -15.139 1.00 83.56 97 ILE A C 1
ATOM 768 O O . ILE A 1 97 ? -9.271 11.765 -15.539 1.00 83.56 97 ILE A O 1
ATOM 772 N N . ALA A 1 98 ? -7.831 12.474 -13.969 1.00 83.56 98 ALA A N 1
ATOM 773 C CA . ALA A 1 98 ? -8.868 12.984 -13.075 1.00 83.56 98 ALA A CA 1
ATOM 774 C C . ALA A 1 98 ? -9.648 14.161 -13.687 1.00 83.56 98 ALA A C 1
ATOM 776 O O . ALA A 1 98 ? -10.835 14.320 -13.403 1.00 83.56 98 ALA A O 1
ATOM 777 N N . GLU A 1 99 ? -9.007 14.957 -14.543 1.00 87.31 99 GLU A N 1
ATOM 778 C CA . GLU A 1 99 ? -9.633 16.051 -15.293 1.00 87.31 99 GLU A CA 1
ATOM 779 C C . GLU A 1 99 ? -10.380 15.585 -16.553 1.00 87.31 99 GLU A C 1
ATOM 781 O O . GLU A 1 99 ? -11.039 16.393 -17.209 1.00 87.31 99 GLU A O 1
ATOM 786 N N . GLY A 1 100 ? -10.322 14.292 -16.887 1.00 73.62 100 GLY A N 1
ATOM 787 C CA . GLY A 1 100 ? -10.979 13.739 -18.070 1.00 73.62 100 GLY A CA 1
ATOM 788 C C . GLY A 1 100 ? -10.359 14.220 -19.381 1.00 73.62 100 GLY A C 1
ATOM 789 O O . GLY A 1 100 ? -11.057 14.284 -20.393 1.00 73.62 100 GLY A O 1
ATOM 790 N N . GLN A 1 101 ? -9.074 14.586 -19.373 1.00 66.88 101 GLN A N 1
ATOM 791 C CA . GLN A 1 101 ? -8.354 14.871 -20.608 1.00 66.88 101 GLN A CA 1
ATOM 792 C C . GLN A 1 101 ? -8.101 13.545 -21.336 1.00 66.88 101 GLN A C 1
ATOM 794 O O . GLN A 1 101 ? -7.544 12.608 -20.760 1.00 66.88 101 GLN A O 1
ATOM 799 N N . ASP A 1 102 ? -8.533 13.447 -22.597 1.00 59.22 102 ASP A N 1
ATOM 800 C CA . ASP A 1 102 ? -8.221 12.292 -23.438 1.00 59.22 102 ASP A CA 1
ATOM 801 C C . ASP A 1 102 ? -6.697 12.173 -23.552 1.00 59.22 102 ASP A C 1
ATOM 803 O O . ASP A 1 102 ? -6.029 13.057 -24.091 1.00 59.22 102 ASP A O 1
ATOM 807 N N . LEU A 1 103 ? -6.149 11.080 -23.021 1.00 58.16 103 LEU A N 1
ATOM 808 C CA . LEU A 1 103 ? -4.729 10.758 -23.106 1.00 58.16 103 LEU A CA 1
ATOM 809 C C . LEU A 1 103 ? -4.360 10.544 -24.577 1.00 58.16 103 LEU A C 1
ATOM 811 O O . LEU A 1 103 ? -4.564 9.463 -25.134 1.00 58.16 103 LEU A O 1
ATOM 815 N N . ILE A 1 104 ? -3.840 11.588 -25.219 1.00 50.97 104 ILE A N 1
ATOM 816 C CA . ILE A 1 104 ? -3.325 11.510 -26.584 1.00 50.97 104 ILE A CA 1
ATOM 817 C C . ILE A 1 104 ? -1.944 10.849 -26.501 1.00 50.97 104 ILE A C 1
ATOM 819 O O . ILE A 1 104 ? -0.944 11.514 -26.230 1.00 50.97 104 ILE A O 1
ATOM 823 N N . TYR A 1 105 ? -1.913 9.524 -26.650 1.00 46.72 105 TYR A N 1
ATOM 824 C CA . TYR A 1 105 ? -0.680 8.759 -26.862 1.00 46.72 105 TYR A CA 1
ATOM 825 C C . TYR A 1 105 ? -0.172 8.912 -28.297 1.00 46.72 105 TYR A C 1
ATOM 827 O O . TYR A 1 105 ? -1.008 8.863 -29.230 1.00 46.72 105 TYR A O 1
#

Secondary structure (DSSP, 8-state):
--SEESS-SSTT----EEEETTEEEEE-S-SHHHHHHHHTTT--EEEEEEEEE------STT--SEEEEEEEEE--SS-THHHHHHHHHHHHHHHHHHTT-----

Foldseek 3Di:
DDQKALDEPDPPFDWDWDQDPNGIITGYQDCVVVQVVVVVVVVFKDWDWAKHAHPDPDPDPPDDRIDTDTGIDGDDDDDCVVVVVVVVVVVVVVVCVVVVPPPPD

Sequence (105 aa):
TPKLIAGSSEGGAAVFRLDYNGKPACLAQSPQLHKQMSICADFGRVFEIGPVFRAENSLTHRHLCEFTGLDVEMEIKNHYFEVHLADLKFWVFAFEIAEGQDLIY

Organism: NCBI:txid97028

InterPro domains:
  IPR002312 Aspartyl/Asparaginyl-tRNA synthetase, class IIb [PR01042] (27-39)
  IPR002312 Aspartyl/Asparaginyl-tRNA synthetase, class IIb [PR01042] (44-57)
  IPR004364 Aminoacyl-tRNA synthetase, class II (D/K/N) [PF00152] (1-79)
  IPR004523 Aspartate-tRNA synthetase, type 2 [PTHR43450] (1-84)
  IPR045864 Class II Aminoacyl-tRNA synthetase/Biotinyl protein ligase (BPL) and lipoyl protein ligase (LPL) [G3DSA:3.30.930.10] (1-87)
  IPR045864 Class II Aminoacyl-tRNA synthetase/Biotinyl protein ligase (BPL) and lipoyl protein ligase (LPL) [SSF55681] (1-84)